Protein AF-A0A941L2H6-F1 (afdb_monomer_lite)

Foldseek 3Di:
DPPPQPAFLQQLHRAPDADDPVGRHNDPVSVVCVVCVVVLVVLLVQLLVLFAQDWDFLQVSVVVDPDDQRNSNSSVSCCVPPVVQKHWPDPDDDDRRIIMHGDDD

pLDDT: mean 91.12, std 11.95, range [30.02, 97.94]

Sequence (105 aa):
MVTNKSRCSYCGRVLHKQVSEKYFVCSLKCKSLIKNTEYIISVDSIVFDLNNYKWNKVEDLSQKAQINKFDFISSVRRLIYFQEKLRAKDIKEINQKSLISKVKK

Structure (mmCIF, N/CA/C/O backbone):
data_AF-A0A941L2H6-F1
#
_entry.id   AF-A0A941L2H6-F1
#
loop_
_atom_site.group_PDB
_atom_site.id
_atom_site.type_symbol
_atom_site.label_atom_id
_atom_site.label_alt_id
_atom_site.label_comp_id
_atom_site.label_asym_id
_atom_site.label_entity_id
_atom_site.label_seq_id
_atom_site.pdbx_PDB_ins_code
_atom_site.Cartn_x
_atom_site.Cartn_y
_atom_site.Cartn_z
_atom_site.occupancy
_atom_site.B_iso_or_equiv
_atom_site.auth_seq_id
_atom_site.auth_comp_id
_atom_site.auth_asym_id
_atom_site.auth_atom_id
_atom_site.pdbx_PDB_model_num
ATOM 1 N N . MET A 1 1 ? 2.784 -24.005 6.014 1.00 30.02 1 MET A N 1
ATOM 2 C CA . MET A 1 1 ? 3.835 -23.565 5.071 1.00 30.02 1 MET A CA 1
ATOM 3 C C . MET A 1 1 ? 3.349 -22.318 4.344 1.00 30.02 1 MET A C 1
ATOM 5 O O . MET A 1 1 ? 2.518 -22.430 3.452 1.00 30.02 1 MET A O 1
ATOM 9 N N . VAL A 1 2 ? 3.783 -21.122 4.753 1.00 33.16 2 VAL A N 1
ATOM 10 C CA . VAL A 1 2 ? 3.530 -19.906 3.965 1.00 33.16 2 VAL A CA 1
ATOM 11 C C . VAL A 1 2 ? 4.569 -19.917 2.853 1.00 33.16 2 VAL A C 1
ATOM 13 O O . VAL A 1 2 ? 5.735 -19.629 3.095 1.00 33.16 2 VAL A O 1
ATOM 16 N N . THR A 1 3 ? 4.185 -20.331 1.644 1.00 37.22 3 THR A N 1
ATOM 17 C CA . THR A 1 3 ? 5.017 -20.098 0.458 1.00 37.22 3 THR A CA 1
ATOM 18 C C . THR A 1 3 ? 5.317 -18.605 0.414 1.00 37.22 3 THR A C 1
ATOM 20 O O . THR A 1 3 ? 4.391 -17.819 0.190 1.00 37.22 3 THR A O 1
ATOM 23 N N . ASN A 1 4 ? 6.569 -18.211 0.660 1.00 48.97 4 ASN A N 1
ATOM 24 C CA . ASN A 1 4 ? 7.041 -16.841 0.482 1.00 48.97 4 ASN A CA 1
ATOM 25 C C . ASN A 1 4 ? 7.006 -16.529 -1.016 1.00 48.97 4 ASN A C 1
ATOM 27 O O . ASN A 1 4 ? 8.008 -16.594 -1.721 1.00 48.97 4 ASN A O 1
ATOM 31 N N . LYS A 1 5 ? 5.805 -16.269 -1.539 1.00 62.59 5 LYS A N 1
ATOM 32 C CA . LYS A 1 5 ? 5.641 -15.783 -2.899 1.00 62.59 5 LYS A CA 1
ATOM 33 C C . LYS A 1 5 ? 6.244 -14.388 -2.916 1.00 62.59 5 LYS A C 1
ATOM 35 O O . LYS A 1 5 ? 5.703 -13.488 -2.271 1.00 62.59 5 LYS A O 1
ATOM 40 N N . SER A 1 6 ? 7.356 -14.227 -3.629 1.00 85.56 6 SER A N 1
ATOM 41 C CA . SER A 1 6 ? 8.004 -12.933 -3.824 1.00 85.56 6 SER A CA 1
ATOM 42 C C . SER A 1 6 ? 6.951 -11.898 -4.217 1.00 85.56 6 SER A C 1
ATOM 44 O O . SER A 1 6 ? 6.098 -12.159 -5.067 1.00 85.56 6 SER A O 1
ATOM 46 N N . ARG A 1 7 ? 6.951 -10.740 -3.558 1.00 92.50 7 ARG A N 1
ATOM 47 C CA . ARG A 1 7 ? 6.004 -9.654 -3.832 1.00 92.50 7 ARG A CA 1
ATOM 48 C C . ARG A 1 7 ? 6.687 -8.570 -4.653 1.00 92.50 7 ARG A C 1
ATOM 50 O O . ARG A 1 7 ? 7.880 -8.327 -4.513 1.00 92.50 7 ARG A O 1
ATOM 57 N N . CYS A 1 8 ? 5.916 -7.897 -5.500 1.00 94.69 8 CYS A N 1
ATOM 58 C CA . CYS A 1 8 ? 6.363 -6.717 -6.223 1.00 94.69 8 CYS A CA 1
ATOM 59 C C . CYS A 1 8 ? 6.762 -5.624 -5.222 1.00 94.69 8 CYS A C 1
ATOM 61 O O . CYS A 1 8 ? 5.912 -5.159 -4.461 1.00 94.69 8 CYS A O 1
ATOM 63 N N . SER A 1 9 ? 8.014 -5.171 -5.267 1.00 93.25 9 SER A N 1
ATOM 64 C CA . SER A 1 9 ? 8.566 -4.151 -4.367 1.00 93.25 9 SER A CA 1
ATOM 65 C C . SER A 1 9 ? 7.806 -2.827 -4.438 1.00 93.25 9 SER A C 1
ATOM 67 O O . SER A 1 9 ? 7.760 -2.089 -3.461 1.00 93.25 9 SER A O 1
ATOM 69 N N . TYR A 1 10 ? 7.173 -2.529 -5.580 1.00 95.12 10 TYR A N 1
ATOM 70 C CA . TYR A 1 10 ? 6.343 -1.335 -5.719 1.00 95.12 10 TYR A CA 1
ATOM 71 C C . TYR A 1 10 ? 4.909 -1.567 -5.233 1.00 95.12 10 TYR A C 1
ATOM 73 O O . TYR A 1 10 ? 4.466 -0.947 -4.270 1.00 95.12 10 TYR A O 1
ATOM 81 N N . CYS A 1 11 ? 4.153 -2.438 -5.910 1.00 95.06 11 CYS A N 1
ATOM 82 C CA . CYS A 1 11 ? 2.702 -2.533 -5.715 1.00 95.06 11 CYS A CA 1
ATOM 83 C C . CYS A 1 11 ? 2.262 -3.581 -4.687 1.00 95.06 11 CYS A C 1
ATOM 85 O O . CYS A 1 11 ? 1.057 -3.773 -4.505 1.00 95.06 11 CYS A O 1
ATOM 87 N N . GLY A 1 12 ? 3.210 -4.306 -4.084 1.00 93.88 12 GLY A N 1
ATOM 88 C CA . GLY A 1 12 ? 2.995 -5.318 -3.047 1.00 93.88 12 GLY A CA 1
ATOM 89 C C . GLY A 1 12 ? 2.230 -6.571 -3.485 1.00 93.88 12 GLY A C 1
ATOM 90 O O . GLY A 1 12 ? 2.000 -7.459 -2.663 1.00 93.88 12 GLY A O 1
ATOM 91 N N . ARG A 1 13 ? 1.833 -6.670 -4.763 1.00 93.19 13 ARG A N 1
ATOM 92 C CA . ARG A 1 13 ? 1.171 -7.863 -5.307 1.00 93.19 13 ARG A CA 1
ATOM 93 C C . ARG A 1 13 ? 2.120 -9.043 -5.342 1.00 93.19 13 ARG A C 1
ATOM 95 O O . ARG A 1 13 ? 3.317 -8.860 -5.547 1.00 93.19 13 ARG A O 1
ATOM 102 N N . VAL A 1 14 ? 1.566 -10.244 -5.245 1.00 92.06 14 VAL A N 1
ATOM 103 C CA . VAL A 1 14 ? 2.289 -11.475 -5.576 1.00 92.06 14 VAL A CA 1
ATOM 104 C C . VAL A 1 14 ? 2.897 -11.361 -6.979 1.00 92.06 14 VAL A C 1
ATOM 106 O O . VAL A 1 14 ? 2.227 -10.976 -7.942 1.00 92.06 14 VAL A O 1
ATOM 109 N N . LEU A 1 15 ? 4.190 -11.654 -7.081 1.00 89.38 15 LEU A N 1
ATOM 110 C CA . LEU A 1 15 ? 4.942 -11.609 -8.324 1.00 89.38 15 LEU A CA 1
ATOM 111 C C . LEU A 1 15 ? 4.661 -12.890 -9.122 1.00 89.38 15 LEU A C 1
ATOM 113 O O . LEU A 1 15 ? 5.132 -13.964 -8.769 1.00 89.38 15 LEU A O 1
ATOM 117 N N . HIS A 1 16 ? 3.885 -12.772 -10.200 1.00 84.69 16 HIS A N 1
ATOM 118 C CA . HIS A 1 16 ? 3.661 -13.867 -11.160 1.00 84.69 16 HIS A CA 1
ATOM 119 C C . HIS A 1 16 ? 4.597 -13.795 -12.372 1.00 84.69 16 HIS A C 1
ATOM 121 O O . HIS A 1 16 ? 4.791 -14.779 -13.074 1.00 84.69 16 HIS A O 1
ATOM 127 N N . LYS A 1 17 ? 5.162 -12.612 -12.626 1.00 84.50 17 LYS A N 1
ATOM 128 C CA . LYS A 1 17 ? 6.1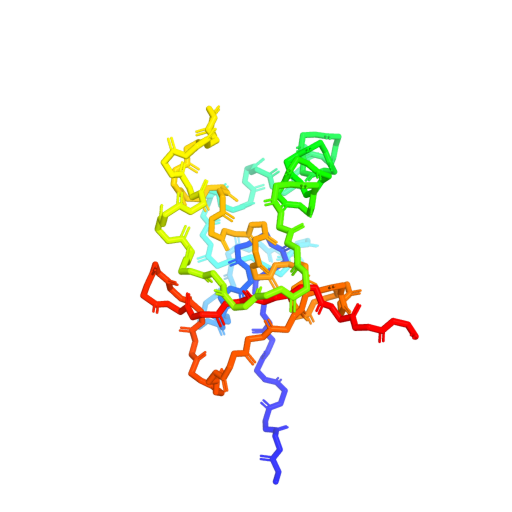01 -12.329 -13.709 1.00 84.50 17 LYS A CA 1
ATOM 129 C C . LYS A 1 17 ? 7.089 -11.276 -13.229 1.00 84.50 17 LYS A C 1
ATOM 131 O O . LYS A 1 17 ? 6.673 -10.291 -12.618 1.00 84.50 17 LYS A O 1
ATOM 136 N N . GLN A 1 18 ? 8.363 -11.463 -13.546 1.00 88.25 18 GLN A N 1
ATOM 137 C CA . GLN A 1 18 ? 9.413 -10.473 -13.333 1.00 88.25 18 GLN A CA 1
ATOM 138 C C . GLN A 1 18 ? 9.696 -9.745 -14.649 1.00 88.25 18 GLN A C 1
ATOM 140 O O . GLN A 1 18 ? 9.862 -10.377 -15.688 1.00 88.25 18 GLN A O 1
ATOM 145 N N . VAL A 1 19 ? 9.705 -8.410 -14.619 1.00 89.06 19 VAL A N 1
ATOM 146 C CA . VAL A 1 19 ? 9.934 -7.575 -15.823 1.00 89.06 19 VAL A CA 1
ATOM 147 C C . VAL A 1 19 ? 11.170 -6.679 -15.717 1.00 89.06 19 VAL A C 1
ATOM 149 O O . VAL A 1 19 ? 11.375 -5.764 -16.519 1.00 89.06 19 VAL A O 1
ATOM 152 N N . SER A 1 20 ? 11.970 -6.879 -14.674 1.00 86.12 20 SER A N 1
ATOM 153 C CA . SER A 1 20 ? 13.186 -6.118 -14.428 1.00 86.12 20 SER A CA 1
ATOM 154 C C . SER A 1 20 ? 14.254 -7.035 -13.860 1.00 86.12 20 SER A C 1
ATOM 156 O O . SER A 1 20 ? 13.983 -7.805 -12.945 1.00 86.12 20 SER A O 1
ATOM 158 N N . GLU A 1 21 ? 15.471 -6.894 -14.365 1.00 84.12 21 GLU A N 1
ATOM 159 C CA . GLU A 1 21 ? 16.653 -7.601 -13.860 1.00 84.12 21 GLU A CA 1
ATOM 160 C C . GLU A 1 21 ? 17.120 -7.003 -12.526 1.00 84.12 21 GLU A C 1
ATOM 162 O O . GLU A 1 21 ? 17.526 -7.724 -11.627 1.00 84.12 21 GLU A O 1
ATOM 167 N N . LYS A 1 22 ? 16.966 -5.680 -12.354 1.00 87.38 22 LYS A N 1
ATOM 168 C CA . LYS A 1 22 ? 17.404 -4.947 -11.151 1.00 87.38 22 LYS A CA 1
ATOM 169 C C . LYS A 1 22 ? 16.404 -4.924 -9.984 1.00 87.38 22 LYS A C 1
ATOM 171 O O . LYS A 1 22 ? 16.801 -4.736 -8.842 1.00 87.38 22 LYS A O 1
ATOM 176 N N . TYR A 1 23 ? 15.103 -5.037 -10.255 1.00 87.25 23 TYR A N 1
ATOM 177 C CA . TYR A 1 23 ? 14.049 -4.801 -9.258 1.00 87.25 23 TYR A CA 1
ATOM 178 C C . TYR A 1 23 ? 13.025 -5.935 -9.296 1.00 87.25 23 TYR A C 1
ATOM 180 O O . TYR A 1 23 ? 12.632 -6.372 -10.379 1.00 87.25 23 TYR A O 1
ATOM 188 N N . PHE A 1 24 ? 12.505 -6.350 -8.140 1.00 90.75 24 PHE A N 1
ATOM 189 C CA . PHE A 1 24 ? 11.405 -7.314 -8.072 1.00 90.75 24 PHE A CA 1
ATOM 190 C C . PHE A 1 24 ? 10.075 -6.619 -8.369 1.00 90.75 24 PHE A C 1
ATOM 192 O O . PHE A 1 24 ? 9.360 -6.187 -7.471 1.00 90.75 24 PHE A O 1
ATOM 199 N N . VAL A 1 25 ? 9.735 -6.459 -9.648 1.00 92.75 25 VAL A N 1
ATOM 200 C CA . VAL A 1 25 ? 8.530 -5.731 -10.080 1.00 92.75 25 VAL A CA 1
ATOM 201 C C . VAL A 1 25 ? 7.717 -6.504 -11.111 1.00 92.75 25 VAL A C 1
ATOM 203 O O . VAL A 1 25 ? 8.271 -7.181 -11.977 1.00 92.75 25 VAL A O 1
ATOM 206 N N . CYS A 1 26 ? 6.388 -6.375 -11.027 1.00 92.75 26 CYS A N 1
ATOM 207 C CA . CYS A 1 26 ? 5.442 -7.154 -11.833 1.00 92.75 26 CYS A CA 1
ATOM 208 C C . CYS A 1 26 ? 5.029 -6.501 -13.163 1.00 92.75 26 CYS A C 1
ATOM 210 O O . CYS A 1 26 ? 4.376 -7.142 -13.980 1.00 92.75 26 CYS A O 1
ATOM 212 N N . SER A 1 27 ? 5.325 -5.213 -13.373 1.00 92.50 27 SER A N 1
ATOM 213 C CA . SER A 1 27 ? 4.929 -4.484 -14.586 1.00 92.50 27 SER A CA 1
ATOM 214 C C . SER A 1 27 ? 5.882 -3.339 -14.918 1.00 92.50 27 SER A C 1
ATOM 216 O O . SER A 1 27 ? 6.584 -2.831 -14.041 1.00 92.50 27 SER A O 1
ATOM 218 N N . LEU A 1 28 ? 5.889 -2.914 -16.187 1.00 92.25 28 LEU A N 1
ATOM 219 C CA . LEU A 1 28 ? 6.697 -1.778 -16.646 1.00 92.25 28 LEU A CA 1
ATOM 220 C C . LEU A 1 28 ? 6.343 -0.491 -15.887 1.00 92.25 28 LEU A C 1
ATOM 222 O O . LEU A 1 28 ? 7.236 0.260 -15.509 1.00 92.25 28 LEU A O 1
ATOM 226 N N . LYS A 1 29 ? 5.058 -0.297 -15.553 1.00 92.81 29 LYS A N 1
ATOM 227 C CA . LYS A 1 29 ? 4.610 0.798 -14.681 1.00 92.81 29 LYS A CA 1
ATOM 228 C C . LYS A 1 29 ? 5.305 0.745 -13.315 1.00 92.81 29 LYS A C 1
ATOM 230 O O . LYS A 1 29 ? 5.879 1.740 -12.889 1.00 92.81 29 LYS A O 1
ATOM 235 N N . CYS A 1 30 ? 5.326 -0.418 -12.657 1.00 93.94 30 CYS A N 1
ATOM 236 C CA . CYS A 1 30 ? 6.027 -0.580 -11.377 1.00 93.94 30 CYS A CA 1
ATOM 237 C C . CYS A 1 30 ? 7.537 -0.335 -11.518 1.00 93.94 30 CYS A C 1
ATOM 239 O O . CYS A 1 30 ? 8.128 0.298 -10.654 1.00 93.94 30 CYS A O 1
ATOM 241 N N . LYS A 1 31 ? 8.154 -0.791 -12.617 1.00 93.62 31 LYS A N 1
ATOM 242 C CA . LYS A 1 31 ? 9.577 -0.554 -12.922 1.00 93.62 31 LYS A CA 1
ATOM 243 C C . LYS A 1 31 ? 9.904 0.932 -13.094 1.00 93.62 31 LYS A C 1
ATOM 245 O O . LYS A 1 31 ? 10.979 1.368 -12.695 1.00 93.62 31 LYS A O 1
ATOM 250 N N . SER A 1 32 ? 9.000 1.702 -13.696 1.00 92.38 32 SER A N 1
ATOM 251 C CA . SER A 1 32 ? 9.176 3.148 -13.845 1.00 92.38 32 SER A CA 1
ATOM 252 C C . SER A 1 32 ? 9.045 3.864 -12.501 1.00 92.38 32 SER A C 1
ATOM 254 O O . SER A 1 32 ? 9.853 4.731 -12.186 1.00 92.38 32 SER A O 1
ATOM 256 N N . LEU A 1 33 ? 8.051 3.478 -11.697 1.00 93.50 33 LEU A N 1
ATOM 257 C CA . LEU A 1 33 ? 7.707 4.172 -10.456 1.00 93.50 33 LEU A CA 1
ATOM 258 C C . LEU A 1 33 ? 8.621 3.816 -9.277 1.00 93.50 33 LEU A C 1
ATOM 260 O O . LEU A 1 33 ? 8.862 4.668 -8.431 1.00 93.50 33 LEU A O 1
ATOM 264 N N . ILE A 1 34 ? 9.172 2.596 -9.227 1.00 93.31 34 ILE A N 1
ATOM 265 C CA . ILE A 1 34 ? 10.041 2.148 -8.121 1.00 93.31 34 ILE A CA 1
ATOM 266 C C . ILE A 1 34 ? 11.323 2.982 -7.981 1.00 93.31 34 ILE A C 1
ATOM 268 O O . ILE A 1 34 ? 11.951 2.964 -6.929 1.00 93.31 34 ILE A O 1
ATOM 272 N N . LYS A 1 35 ? 11.707 3.720 -9.029 1.00 92.00 35 LYS A N 1
ATOM 273 C CA . LYS A 1 35 ? 12.873 4.609 -9.017 1.00 92.00 35 LYS A CA 1
ATOM 274 C C . LYS A 1 35 ? 12.647 5.882 -8.198 1.00 92.00 35 LYS A C 1
ATOM 276 O O . LYS A 1 35 ? 13.621 6.468 -7.746 1.00 92.00 35 LYS A O 1
ATOM 281 N N . ASN A 1 36 ? 11.397 6.315 -8.021 1.00 94.12 36 ASN A N 1
ATOM 282 C CA . ASN A 1 36 ? 11.072 7.540 -7.293 1.00 94.12 36 ASN A CA 1
ATOM 283 C C . ASN A 1 36 ? 10.800 7.225 -5.815 1.00 94.12 36 ASN A C 1
ATOM 285 O O . ASN A 1 36 ? 9.655 7.087 -5.381 1.00 94.12 36 ASN A O 1
ATOM 289 N N . THR A 1 37 ? 11.878 7.052 -5.053 1.00 91.75 37 THR A N 1
ATOM 290 C CA . THR A 1 37 ? 11.823 6.661 -3.640 1.00 91.75 37 THR A CA 1
ATOM 291 C C . THR A 1 37 ? 11.212 7.740 -2.752 1.00 91.75 37 THR A C 1
ATOM 293 O O . THR A 1 37 ? 10.436 7.405 -1.863 1.00 91.75 37 THR A O 1
ATOM 296 N N . GLU A 1 38 ? 11.494 9.018 -3.011 1.00 95.12 38 GLU A N 1
ATOM 297 C CA . GLU A 1 38 ? 10.936 10.140 -2.242 1.00 95.12 38 GLU A CA 1
ATOM 298 C C . GLU A 1 38 ? 9.412 10.198 -2.359 1.00 95.12 38 GLU A C 1
ATOM 300 O O . GLU A 1 38 ? 8.709 10.282 -1.350 1.00 95.12 38 GLU A O 1
ATOM 305 N N . TYR A 1 39 ? 8.886 10.045 -3.578 1.00 94.81 39 TYR A N 1
ATOM 306 C CA . TYR A 1 39 ? 7.444 9.966 -3.797 1.00 94.81 39 TYR A CA 1
ATOM 307 C C . TYR A 1 39 ? 6.818 8.778 -3.058 1.00 94.81 39 TYR A C 1
ATOM 309 O O . TYR A 1 39 ? 5.774 8.918 -2.425 1.00 94.81 39 TYR A O 1
ATOM 317 N N . ILE A 1 40 ? 7.462 7.607 -3.098 1.00 95.94 40 ILE A N 1
ATOM 318 C CA . ILE A 1 40 ? 6.980 6.412 -2.393 1.00 95.94 40 ILE A CA 1
ATOM 319 C C . ILE A 1 40 ? 6.907 6.655 -0.884 1.00 95.94 40 ILE A C 1
ATOM 321 O O . ILE A 1 40 ? 5.890 6.326 -0.274 1.00 95.94 40 ILE A O 1
ATOM 325 N N . ILE A 1 41 ? 7.952 7.245 -0.299 1.00 95.94 41 ILE A N 1
ATOM 326 C CA . ILE A 1 41 ? 8.013 7.564 1.133 1.00 95.94 41 ILE A CA 1
ATOM 327 C C . ILE A 1 41 ? 6.918 8.569 1.503 1.00 95.94 41 ILE A C 1
ATOM 329 O O . ILE A 1 41 ? 6.218 8.367 2.494 1.00 95.94 41 ILE A O 1
ATOM 333 N N . SER A 1 42 ? 6.723 9.610 0.688 1.00 96.44 42 SER A N 1
ATOM 334 C CA . SER A 1 42 ? 5.673 10.613 0.892 1.00 96.44 42 SER A CA 1
ATOM 335 C C . SER A 1 42 ? 4.276 9.983 0.886 1.00 96.44 42 SER A C 1
ATOM 337 O O . SER A 1 42 ? 3.508 10.169 1.831 1.00 96.44 42 SER A O 1
ATOM 339 N N . VAL A 1 43 ? 3.967 9.164 -0.125 1.00 96.62 43 VAL A N 1
ATOM 340 C CA . VAL A 1 43 ? 2.688 8.446 -0.212 1.00 96.62 43 VAL A CA 1
ATOM 341 C C . VAL A 1 43 ? 2.507 7.507 0.985 1.00 96.62 43 VAL A C 1
ATOM 343 O O . VAL A 1 43 ? 1.430 7.487 1.577 1.00 96.62 43 VAL A O 1
ATOM 346 N N . ASP A 1 44 ? 3.544 6.760 1.375 1.00 97.25 44 ASP A N 1
ATOM 347 C CA . ASP A 1 44 ? 3.494 5.852 2.528 1.00 97.25 44 ASP A CA 1
ATOM 348 C C . ASP A 1 44 ? 3.238 6.593 3.845 1.00 97.25 44 ASP A C 1
ATOM 350 O O . ASP A 1 44 ? 2.456 6.108 4.664 1.00 97.25 44 ASP A O 1
ATOM 354 N N . SER A 1 45 ? 3.823 7.779 4.031 1.00 96.81 45 SER A N 1
ATOM 355 C CA . SER A 1 45 ? 3.547 8.627 5.196 1.00 96.81 45 SER A CA 1
ATOM 356 C C . SER A 1 45 ? 2.090 9.082 5.214 1.00 96.81 45 SER A C 1
ATOM 358 O O . SER A 1 45 ? 1.391 8.841 6.193 1.00 96.81 45 SER A O 1
ATOM 360 N N . ILE A 1 46 ? 1.591 9.640 4.104 1.00 96.44 46 ILE A N 1
ATOM 361 C CA . ILE A 1 46 ? 0.207 10.133 4.008 1.00 96.44 46 ILE A CA 1
ATOM 362 C C . ILE A 1 46 ? -0.796 9.007 4.292 1.00 96.44 46 ILE A C 1
ATOM 364 O O . ILE A 1 46 ? -1.737 9.181 5.068 1.00 96.44 46 ILE A O 1
ATOM 368 N N . VAL A 1 47 ? -0.602 7.829 3.689 1.00 96.88 47 VAL A N 1
ATOM 369 C CA . VAL A 1 47 ? -1.488 6.672 3.893 1.00 96.88 47 VAL A CA 1
ATOM 370 C C . VAL A 1 47 ? -1.425 6.169 5.333 1.00 96.88 47 VAL A C 1
ATOM 372 O O . VAL A 1 47 ? -2.456 5.785 5.893 1.00 96.88 47 VAL A O 1
ATOM 375 N N . PHE A 1 48 ? -0.241 6.165 5.947 1.00 96.81 48 PHE A N 1
ATOM 376 C CA . PHE A 1 48 ? -0.101 5.798 7.349 1.00 96.81 48 PHE A CA 1
ATOM 377 C C . PHE A 1 48 ? -0.814 6.803 8.261 1.00 96.81 48 PHE A C 1
ATOM 379 O O . PHE A 1 48 ? -1.557 6.383 9.146 1.00 96.81 48 PHE A O 1
ATOM 386 N N . ASP A 1 49 ? -0.657 8.104 8.034 1.00 95.31 49 ASP A N 1
ATOM 387 C CA . ASP A 1 49 ? -1.245 9.158 8.867 1.00 95.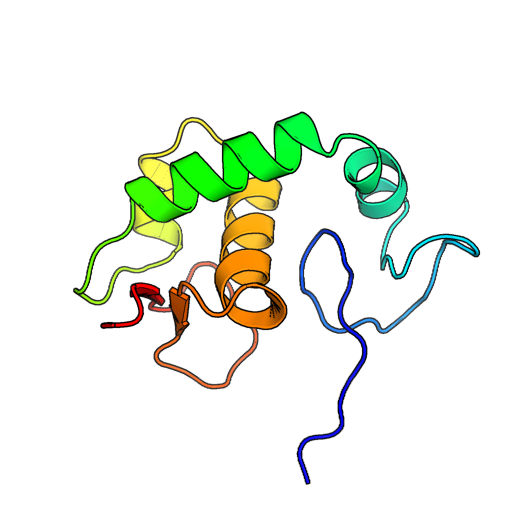31 49 ASP A CA 1
ATOM 388 C C . ASP A 1 49 ? -2.772 9.209 8.762 1.00 95.31 49 ASP A C 1
ATOM 390 O O . ASP A 1 49 ? -3.449 9.359 9.780 1.00 95.31 49 ASP A O 1
ATOM 394 N N . LEU A 1 50 ? -3.327 8.957 7.572 1.00 94.81 50 LEU A N 1
ATOM 395 C CA . LEU A 1 50 ? -4.774 8.829 7.357 1.00 94.81 50 LEU A CA 1
ATOM 396 C C . LEU A 1 50 ? -5.401 7.639 8.096 1.00 94.81 50 LEU A C 1
ATOM 398 O O . LEU A 1 50 ? -6.611 7.622 8.338 1.00 94.81 50 LEU A O 1
ATOM 402 N N . ASN A 1 51 ? -4.608 6.619 8.425 1.00 93.12 51 ASN A N 1
ATOM 403 C CA . ASN A 1 51 ? -5.097 5.418 9.083 1.00 93.12 51 ASN A CA 1
ATOM 404 C C . ASN A 1 51 ? -4.999 5.527 10.613 1.00 93.12 51 ASN A C 1
ATOM 406 O O . ASN A 1 51 ? -4.193 6.266 11.179 1.00 93.12 51 ASN A O 1
ATOM 410 N N . ASN A 1 52 ? -5.810 4.744 11.317 1.00 92.75 52 ASN A N 1
ATOM 411 C CA . ASN A 1 52 ? -5.875 4.744 12.774 1.00 92.75 52 ASN A CA 1
ATOM 412 C C . ASN A 1 52 ? -5.956 3.311 13.325 1.00 92.75 52 ASN A C 1
ATOM 414 O O . ASN A 1 52 ? -5.816 2.330 12.596 1.00 92.75 52 ASN A O 1
ATOM 418 N N . TYR A 1 53 ? -6.131 3.177 14.639 1.00 93.19 53 TYR A N 1
ATOM 419 C CA . TYR A 1 53 ? -6.201 1.871 15.302 1.00 93.19 53 TYR A CA 1
ATOM 420 C C . TYR A 1 53 ? -7.552 1.154 15.134 1.00 93.19 53 TYR A C 1
ATOM 422 O O . TYR A 1 53 ? -7.668 -0.008 15.525 1.00 93.19 53 TYR A O 1
ATOM 430 N N . LYS A 1 54 ? -8.570 1.817 14.568 1.00 94.94 54 LYS A N 1
ATOM 431 C CA . LYS A 1 54 ? -9.848 1.196 14.197 1.00 94.94 54 LYS A CA 1
ATOM 432 C C . LYS A 1 54 ? -9.732 0.564 12.808 1.00 94.94 54 LYS A C 1
ATOM 434 O O . LYS A 1 54 ? -8.874 0.927 12.007 1.00 94.94 54 LYS A O 1
AT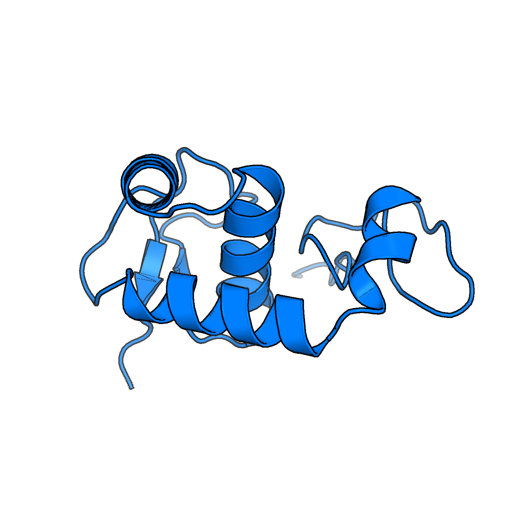OM 439 N N . TRP A 1 55 ? -10.605 -0.397 12.527 1.00 96.50 55 TRP A N 1
ATOM 440 C CA . TRP A 1 55 ? -10.696 -1.003 11.203 1.00 96.50 55 TRP A CA 1
ATOM 441 C C . TRP A 1 55 ? -11.360 -0.037 10.228 1.00 96.50 55 TRP A C 1
ATOM 443 O O . TRP A 1 55 ? -12.493 0.377 10.455 1.00 96.50 55 TRP A O 1
ATOM 453 N N . ASN A 1 56 ? -10.672 0.279 9.135 1.00 96.06 56 ASN A N 1
ATOM 454 C CA . ASN A 1 56 ? -11.186 1.124 8.063 1.00 96.06 56 ASN A CA 1
ATOM 455 C C . ASN A 1 56 ? -11.094 0.383 6.731 1.00 96.06 56 ASN A C 1
ATOM 457 O O . ASN A 1 56 ? -10.139 -0.360 6.487 1.00 96.06 56 ASN A O 1
ATOM 461 N N . LYS A 1 57 ? -12.073 0.598 5.854 1.00 96.88 57 LYS A N 1
ATOM 462 C CA . LYS A 1 57 ? -12.040 0.063 4.495 1.00 96.88 57 LYS A CA 1
ATOM 463 C C . LYS A 1 57 ? -11.043 0.868 3.662 1.00 96.88 57 LYS A C 1
ATOM 465 O O . LYS A 1 57 ? -11.012 2.095 3.73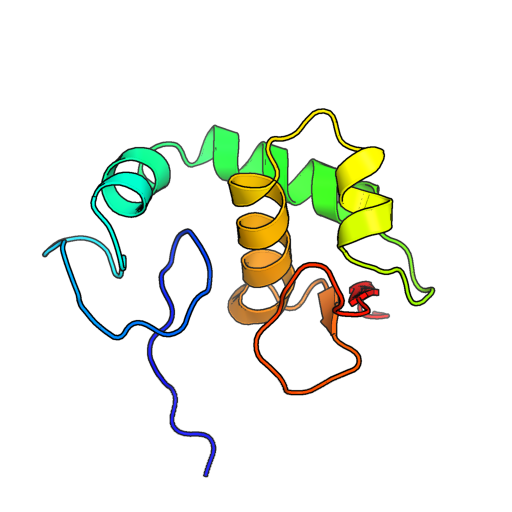3 1.00 96.88 57 LYS A O 1
ATOM 470 N N . VAL 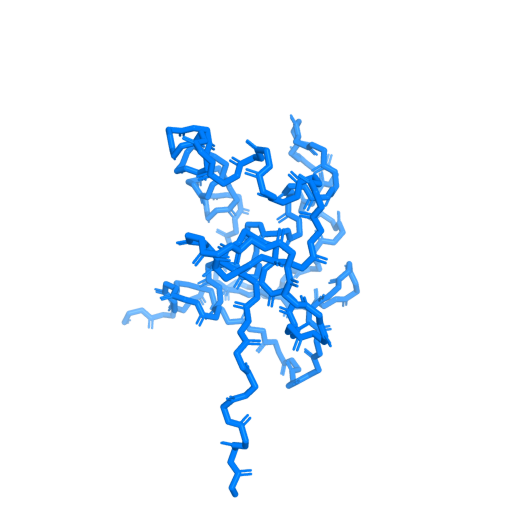A 1 58 ? -10.227 0.182 2.861 1.00 96.62 58 VAL A N 1
ATOM 471 C CA . VAL A 1 58 ? -9.216 0.824 1.996 1.00 96.62 58 VAL A CA 1
ATOM 472 C C . VAL A 1 58 ? -9.848 1.866 1.071 1.00 96.62 58 VAL A C 1
ATOM 474 O O . VAL A 1 58 ? -9.275 2.930 0.862 1.00 96.62 58 VAL A O 1
ATOM 477 N N . GLU A 1 59 ? -11.028 1.571 0.526 1.00 96.00 59 GLU A N 1
ATOM 478 C CA . GLU A 1 59 ? -11.771 2.485 -0.342 1.00 96.00 59 GLU A CA 1
ATOM 479 C C . GLU A 1 59 ? -12.129 3.809 0.342 1.00 96.00 59 GLU A C 1
ATOM 481 O O . GLU A 1 59 ? -11.814 4.868 -0.200 1.00 96.00 59 GLU A O 1
ATOM 486 N N . ASP A 1 60 ? -12.689 3.746 1.550 1.00 94.94 60 ASP A N 1
ATOM 487 C CA . ASP A 1 60 ? -13.121 4.922 2.312 1.00 94.94 60 ASP A CA 1
ATOM 488 C C . ASP A 1 60 ? -11.934 5.833 2.660 1.00 94.94 60 ASP A C 1
ATOM 490 O O . ASP A 1 60 ? -12.058 7.056 2.679 1.00 94.94 60 ASP A O 1
ATOM 494 N N . LEU A 1 61 ? -10.760 5.245 2.922 1.00 95.12 61 LEU A N 1
ATOM 495 C CA . LEU A 1 61 ? -9.529 6.009 3.134 1.00 95.12 61 LEU A CA 1
ATOM 496 C C . LEU A 1 61 ? -8.999 6.604 1.825 1.00 95.12 61 LEU A C 1
ATOM 498 O O . LEU A 1 61 ? -8.562 7.752 1.809 1.00 95.12 61 LEU A O 1
ATOM 502 N N . SER A 1 62 ? -9.065 5.853 0.721 1.00 94.44 62 SER A N 1
ATOM 503 C CA . SER A 1 62 ? -8.577 6.320 -0.581 1.00 94.44 62 SER A CA 1
ATOM 504 C C . SER A 1 62 ? -9.354 7.523 -1.113 1.00 94.44 62 SER A C 1
ATOM 506 O O . SER A 1 62 ? -8.762 8.383 -1.748 1.00 94.44 62 SER A O 1
ATOM 508 N N . GLN A 1 63 ? -10.652 7.624 -0.807 1.00 93.19 63 GLN A N 1
ATOM 509 C CA . GLN A 1 63 ? -11.484 8.772 -1.186 1.00 93.19 63 GLN A CA 1
ATOM 510 C C . GLN A 1 63 ? -11.102 10.061 -0.446 1.00 93.19 63 GLN A C 1
ATOM 512 O O . GLN A 1 63 ? -11.351 11.151 -0.949 1.00 93.19 63 GLN A O 1
ATOM 517 N N . LYS A 1 64 ? -10.492 9.944 0.739 1.00 91.69 64 LYS A N 1
ATOM 518 C CA . LYS A 1 64 ? -10.018 11.087 1.537 1.00 91.69 64 LYS A CA 1
ATOM 519 C C . LYS A 1 64 ? -8.628 11.556 1.114 1.00 91.69 64 LYS A C 1
ATOM 521 O O . LYS A 1 64 ? -8.211 12.646 1.490 1.00 91.69 64 LYS A O 1
ATOM 526 N N . ALA A 1 65 ? -7.902 10.730 0.367 1.00 90.06 65 ALA A N 1
ATOM 527 C CA . ALA A 1 65 ? -6.564 11.038 -0.098 1.00 90.06 65 ALA A CA 1
ATOM 528 C C . ALA A 1 65 ? -6.619 11.649 -1.503 1.00 90.06 65 ALA A C 1
ATOM 530 O O . ALA A 1 65 ? -7.214 11.075 -2.410 1.00 90.06 65 ALA A O 1
ATOM 531 N N . GLN A 1 66 ? -5.903 12.752 -1.732 1.00 89.50 66 GLN A N 1
ATOM 532 C CA . GLN A 1 66 ? -5.623 13.250 -3.088 1.00 89.50 66 GLN A CA 1
ATOM 533 C C . GLN A 1 66 ? -4.505 12.426 -3.758 1.00 89.50 66 GLN A C 1
ATOM 535 O O . GLN A 1 66 ? -3.529 12.953 -4.282 1.00 89.50 66 GLN A O 1
ATOM 540 N N . ILE A 1 67 ? -4.617 11.097 -3.696 1.00 93.88 67 ILE A N 1
ATOM 541 C CA . ILE A 1 67 ? -3.646 10.137 -4.227 1.00 93.88 67 ILE A CA 1
ATOM 542 C C . ILE A 1 67 ? -4.394 9.209 -5.172 1.00 93.88 67 ILE A C 1
ATOM 544 O O . ILE A 1 67 ? -5.482 8.723 -4.862 1.00 93.88 67 ILE A O 1
ATOM 548 N N . ASN A 1 68 ? -3.806 8.916 -6.331 1.00 94.00 68 ASN A N 1
ATOM 549 C CA . ASN A 1 68 ? -4.449 7.992 -7.251 1.00 94.00 68 ASN A CA 1
ATOM 550 C C . ASN A 1 68 ? -4.603 6.600 -6.609 1.00 94.00 68 ASN A C 1
ATOM 552 O O . ASN A 1 68 ? -3.739 6.093 -5.891 1.00 94.00 68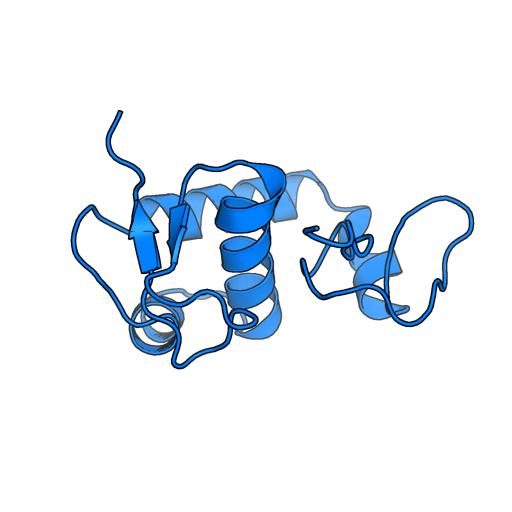 ASN A O 1
ATOM 556 N N . LYS A 1 69 ? -5.719 5.948 -6.925 1.00 93.69 69 LYS A N 1
ATOM 557 C CA . LYS A 1 69 ? -6.121 4.659 -6.351 1.00 93.69 69 LYS A CA 1
ATOM 558 C C . LYS A 1 69 ? -5.050 3.567 -6.451 1.00 93.69 69 LYS A C 1
ATOM 560 O O . LYS A 1 69 ? -4.949 2.721 -5.562 1.00 93.69 69 LYS A O 1
ATOM 565 N N . PHE A 1 70 ? -4.279 3.542 -7.539 1.00 94.44 70 PHE A N 1
ATOM 566 C CA . PHE A 1 70 ? -3.241 2.531 -7.728 1.00 94.44 70 PHE A CA 1
ATOM 567 C C . PHE A 1 70 ? -2.098 2.712 -6.726 1.00 94.44 70 PHE A C 1
ATOM 569 O O . PHE A 1 70 ? -1.693 1.730 -6.097 1.00 94.44 70 PHE A O 1
ATOM 576 N N . ASP A 1 71 ? -1.631 3.942 -6.538 1.00 95.75 71 ASP A N 1
ATOM 577 C CA . ASP A 1 71 ? -0.534 4.253 -5.621 1.00 95.75 71 ASP A CA 1
ATOM 578 C C . ASP A 1 71 ? -0.982 4.146 -4.166 1.00 95.75 71 ASP A C 1
ATOM 580 O O . ASP A 1 71 ? -0.254 3.576 -3.353 1.00 95.75 71 ASP A O 1
ATOM 584 N N . PHE A 1 72 ? -2.224 4.537 -3.866 1.00 97.31 72 PHE A N 1
ATOM 585 C CA . PHE A 1 72 ? -2.821 4.355 -2.544 1.00 97.31 72 PHE A CA 1
ATOM 586 C C . PHE A 1 72 ? -2.843 2.876 -2.126 1.00 97.31 72 PHE A C 1
ATOM 588 O O . PHE A 1 72 ? -2.311 2.502 -1.083 1.00 97.31 72 PHE A O 1
ATOM 595 N N . ILE A 1 73 ? -3.402 1.987 -2.958 1.00 96.75 73 ILE A N 1
ATOM 596 C CA . ILE A 1 73 ? -3.467 0.548 -2.636 1.00 96.75 73 ILE A CA 1
ATOM 597 C C . ILE A 1 73 ? -2.065 -0.076 -2.605 1.00 96.75 73 ILE A C 1
ATOM 599 O O . ILE A 1 73 ? -1.801 -0.971 -1.801 1.00 96.75 73 ILE A O 1
ATOM 603 N N . SER A 1 74 ? -1.166 0.372 -3.484 1.00 97.12 74 SER A N 1
ATOM 604 C CA . SER A 1 74 ? 0.231 -0.073 -3.488 1.00 97.12 74 SER A CA 1
ATOM 605 C C . SER A 1 74 ? 0.919 0.274 -2.170 1.00 97.12 74 SER A C 1
ATOM 607 O O . SER A 1 74 ? 1.566 -0.587 -1.581 1.00 97.12 74 SER A O 1
ATOM 609 N N . SER A 1 75 ? 0.704 1.490 -1.673 1.00 97.75 75 SER A N 1
ATOM 610 C CA . SER A 1 75 ? 1.207 1.961 -0.385 1.00 97.75 75 SER A CA 1
ATOM 611 C C . SER A 1 75 ? 0.654 1.168 0.791 1.00 97.75 75 SER A C 1
ATOM 613 O O . SER A 1 75 ? 1.430 0.641 1.585 1.00 97.75 75 SER A O 1
ATOM 615 N N . VAL A 1 76 ? -0.667 0.953 0.846 1.00 97.94 76 VAL A N 1
ATOM 616 C CA . VAL A 1 76 ? -1.284 0.095 1.871 1.00 97.94 76 VAL A CA 1
ATOM 617 C C . VAL A 1 76 ? -0.605 -1.275 1.912 1.00 97.94 76 VAL A C 1
ATOM 619 O O . VAL A 1 76 ? -0.248 -1.762 2.982 1.00 97.94 76 VAL A O 1
ATOM 622 N N . ARG A 1 77 ? -0.387 -1.902 0.751 1.00 97.38 77 ARG A N 1
ATOM 623 C CA . ARG A 1 77 ? 0.291 -3.202 0.689 1.00 97.38 77 ARG A CA 1
ATOM 624 C C . ARG A 1 77 ? 1.734 -3.127 1.165 1.00 97.38 77 ARG A C 1
ATOM 626 O O . ARG A 1 77 ? 2.158 -4.049 1.849 1.00 97.38 77 ARG A O 1
ATOM 633 N N . ARG A 1 78 ? 2.486 -2.071 0.840 1.00 97.06 78 ARG A N 1
ATOM 634 C CA . ARG A 1 78 ? 3.861 -1.914 1.340 1.00 97.06 78 ARG A CA 1
ATOM 635 C C . ARG A 1 78 ? 3.900 -1.762 2.857 1.00 97.06 78 ARG A C 1
ATOM 637 O O . ARG A 1 78 ? 4.695 -2.425 3.520 1.00 97.06 78 ARG A O 1
ATOM 644 N N . LEU A 1 79 ? 3.001 -0.947 3.400 1.00 97.25 79 LEU A N 1
ATOM 645 C CA . LEU A 1 79 ? 2.868 -0.716 4.835 1.00 97.25 79 LEU A CA 1
ATOM 646 C C . LEU A 1 79 ? 2.463 -1.978 5.612 1.00 97.25 79 LEU A C 1
ATOM 648 O O . LEU A 1 79 ? 2.828 -2.098 6.777 1.00 97.25 79 LEU A O 1
ATOM 652 N N . ILE A 1 80 ? 1.734 -2.907 4.983 1.00 96.31 80 ILE A N 1
ATOM 653 C CA . ILE A 1 80 ? 1.360 -4.196 5.584 1.00 96.31 80 ILE A CA 1
ATOM 654 C C . ILE A 1 80 ? 2.460 -5.242 5.393 1.00 96.31 80 ILE A C 1
ATOM 656 O O . ILE A 1 80 ? 2.912 -5.843 6.357 1.00 96.31 80 ILE A O 1
ATOM 660 N N . TYR A 1 81 ? 2.875 -5.488 4.151 1.00 95.12 81 TYR A N 1
ATOM 661 C CA . TYR A 1 81 ? 3.681 -6.659 3.802 1.00 95.12 81 TYR A CA 1
ATOM 662 C C . TYR A 1 81 ? 5.190 -6.462 3.938 1.00 95.12 81 TYR A C 1
ATOM 664 O O . TYR A 1 81 ? 5.908 -7.455 3.961 1.00 95.12 81 TYR A O 1
ATOM 672 N N . PHE A 1 82 ? 5.679 -5.218 3.947 1.00 94.31 82 PHE A N 1
ATOM 673 C CA . PHE A 1 82 ? 7.119 -4.937 4.006 1.00 94.31 82 PHE A CA 1
ATOM 674 C C . PHE A 1 82 ? 7.518 -4.134 5.241 1.00 94.31 82 PHE A C 1
ATOM 676 O O . PHE A 1 82 ? 8.598 -4.355 5.771 1.00 94.31 82 PHE A O 1
ATOM 683 N N . GLN A 1 83 ? 6.683 -3.187 5.678 1.00 95.25 83 GLN A N 1
ATOM 684 C CA . GLN A 1 83 ? 7.001 -2.328 6.828 1.00 95.25 83 GLN A CA 1
ATOM 685 C C . GLN A 1 83 ? 6.305 -2.750 8.126 1.00 95.25 83 GLN A C 1
ATOM 687 O O . GLN A 1 83 ? 6.620 -2.186 9.167 1.00 95.25 83 GLN A O 1
ATOM 692 N N . GLU A 1 84 ? 5.322 -3.655 8.059 1.00 95.00 84 GLU A N 1
ATOM 693 C CA . GLU A 1 84 ? 4.570 -4.165 9.220 1.00 95.00 84 GLU A CA 1
ATOM 694 C C . GLU A 1 84 ? 3.945 -3.065 10.112 1.00 95.00 84 GLU A C 1
ATOM 696 O O . GLU A 1 84 ? 3.677 -3.253 11.295 1.00 95.00 84 GLU A O 1
ATOM 701 N N . LYS A 1 85 ? 3.674 -1.885 9.537 1.00 96.62 85 LYS A N 1
ATOM 702 C CA . LYS A 1 85 ? 3.072 -0.728 10.227 1.00 96.62 85 LYS A CA 1
ATOM 703 C C . LYS A 1 85 ? 1.549 -0.788 10.254 1.00 96.62 85 LYS A C 1
ATOM 705 O O . LYS A 1 85 ? 0.900 -0.230 11.144 1.00 96.62 85 LYS A O 1
ATOM 710 N N . LEU A 1 86 ? 0.971 -1.435 9.248 1.00 97.00 86 LEU A N 1
ATOM 711 C CA . LEU A 1 86 ? -0.457 -1.683 9.130 1.00 97.00 86 LEU A CA 1
ATOM 712 C C . LEU A 1 86 ? -0.717 -3.187 9.170 1.00 97.00 86 LEU A C 1
ATOM 714 O O . LEU A 1 86 ? 0.121 -3.993 8.782 1.00 97.00 86 LEU A O 1
ATOM 718 N N . ARG A 1 87 ? -1.925 -3.558 9.577 1.00 96.50 87 ARG A N 1
ATOM 719 C CA . ARG A 1 87 ? -2.431 -4.927 9.497 1.00 96.50 87 ARG A CA 1
ATOM 720 C C . ARG A 1 87 ? -3.756 -4.955 8.760 1.00 96.50 87 ARG A C 1
ATOM 722 O O . ARG A 1 87 ? -4.528 -3.997 8.819 1.00 96.50 87 ARG A O 1
ATOM 729 N N . ALA A 1 88 ? -4.022 -6.068 8.093 1.00 96.75 88 ALA A N 1
ATOM 730 C CA . ALA A 1 88 ? -5.321 -6.357 7.510 1.00 96.75 88 ALA A CA 1
ATOM 731 C C . ALA A 1 88 ? -6.108 -7.315 8.395 1.00 96.75 88 ALA A C 1
ATOM 733 O O . ALA A 1 88 ? -5.529 -8.118 9.125 1.00 96.75 88 ALA A O 1
ATOM 734 N N . LYS A 1 89 ? -7.434 -7.224 8.317 1.00 95.44 89 LYS A N 1
ATOM 735 C CA . LYS A 1 89 ? -8.329 -8.136 9.032 1.00 95.44 89 LYS A CA 1
ATOM 736 C C . LYS A 1 89 ? -8.345 -9.535 8.408 1.00 95.44 89 LYS A C 1
ATOM 738 O O . LYS A 1 89 ? -8.412 -10.522 9.129 1.00 95.44 89 LYS A O 1
ATOM 743 N N . ASP A 1 90 ? -8.265 -9.601 7.080 1.00 91.62 90 ASP A N 1
ATOM 744 C CA . ASP A 1 90 ? -8.300 -10.846 6.313 1.00 91.62 90 ASP A CA 1
ATOM 745 C C . ASP A 1 90 ? -6.914 -11.221 5.781 1.00 91.62 90 ASP A C 1
ATOM 747 O O . ASP A 1 90 ? -6.119 -10.358 5.414 1.00 91.62 90 ASP A O 1
ATOM 751 N N . ILE A 1 91 ? -6.674 -12.525 5.629 1.00 87.00 91 ILE A N 1
ATOM 752 C CA . ILE A 1 91 ? -5.448 -13.089 5.030 1.00 87.00 91 ILE A CA 1
ATOM 753 C C . ILE A 1 91 ? -5.423 -13.033 3.491 1.00 87.00 91 ILE A C 1
ATOM 755 O O . ILE A 1 91 ? -4.468 -13.482 2.857 1.00 87.00 91 ILE A O 1
ATOM 759 N N . LYS A 1 92 ? -6.497 -12.535 2.867 1.00 91.12 92 LYS A N 1
ATOM 760 C CA . LYS A 1 92 ? -6.617 -12.421 1.407 1.00 91.12 92 LYS A CA 1
ATOM 761 C C . LYS A 1 92 ? -5.756 -11.272 0.883 1.00 91.12 92 LYS A C 1
ATOM 763 O O . LYS A 1 92 ? -5.415 -10.341 1.605 1.00 91.12 92 LYS A O 1
ATOM 768 N N . GLU A 1 93 ? -5.461 -11.306 -0.414 1.00 91.75 93 GLU A N 1
ATOM 769 C CA . GLU A 1 93 ? -4.723 -10.225 -1.065 1.00 91.75 93 GLU A CA 1
ATOM 770 C C . GLU A 1 93 ? -5.459 -8.883 -0.916 1.00 91.75 93 GLU A C 1
ATOM 772 O O . GLU A 1 93 ? -6.637 -8.753 -1.278 1.00 91.75 93 GLU A O 1
ATOM 777 N N . ILE A 1 94 ? -4.742 -7.876 -0.407 1.00 95.94 94 ILE A N 1
ATOM 778 C CA . ILE A 1 94 ? -5.316 -6.557 -0.138 1.00 95.94 94 ILE A CA 1
ATOM 779 C C . ILE A 1 94 ? -5.895 -5.938 -1.403 1.00 95.94 94 ILE A C 1
ATOM 781 O O . ILE A 1 94 ? -5.242 -5.868 -2.449 1.00 95.94 94 ILE A O 1
ATOM 785 N N . ASN A 1 95 ? -7.115 -5.435 -1.283 1.00 95.19 95 ASN A N 1
ATOM 786 C CA . ASN A 1 95 ? -7.836 -4.694 -2.304 1.00 95.19 95 ASN A CA 1
ATOM 787 C C . ASN A 1 95 ? -8.683 -3.593 -1.639 1.00 95.19 95 ASN A C 1
ATOM 789 O O . ASN A 1 95 ? -8.605 -3.375 -0.435 1.00 95.19 95 ASN A O 1
ATOM 793 N N . GLN A 1 96 ? -9.498 -2.884 -2.417 1.00 94.06 96 GLN A N 1
ATOM 794 C CA . GLN A 1 96 ? -10.331 -1.787 -1.911 1.00 94.06 96 GLN A CA 1
ATOM 795 C C . GLN A 1 96 ? -11.319 -2.181 -0.811 1.00 94.06 96 GLN A C 1
ATOM 797 O O . GLN A 1 96 ? -11.664 -1.351 0.023 1.00 94.06 96 GLN A O 1
ATOM 802 N N . LYS A 1 97 ? -11.798 -3.427 -0.822 1.00 96.19 97 LYS A N 1
ATOM 803 C CA . LYS A 1 97 ? -12.763 -3.932 0.157 1.00 96.19 97 LYS A CA 1
ATOM 804 C C . LYS A 1 97 ? -12.093 -4.415 1.440 1.00 96.19 97 LYS A C 1
ATOM 806 O O . LYS A 1 97 ? -12.793 -4.718 2.398 1.00 96.19 97 LYS A O 1
ATOM 811 N N . SER A 1 98 ? -10.764 -4.496 1.463 1.00 97.19 98 SER A N 1
ATOM 812 C CA . SER A 1 98 ? -10.023 -4.931 2.639 1.00 97.19 98 SER A CA 1
ATOM 813 C C . SER A 1 98 ? -10.189 -3.940 3.785 1.00 97.19 98 SER A C 1
ATOM 815 O O . SER A 1 98 ? -10.161 -2.724 3.583 1.00 97.19 98 SER A O 1
ATOM 817 N N . LEU A 1 99 ? -10.322 -4.485 4.990 1.00 97.75 99 LEU A N 1
ATOM 818 C CA . LEU A 1 99 ? -10.291 -3.729 6.234 1.00 97.75 99 LEU A CA 1
ATOM 819 C C . LEU A 1 99 ? -8.869 -3.717 6.784 1.00 97.75 99 LEU A C 1
ATOM 821 O O . LEU A 1 99 ? -8.247 -4.773 6.923 1.00 97.75 99 LEU A O 1
ATOM 825 N N . ILE A 1 100 ? -8.372 -2.526 7.104 1.00 97.69 100 ILE A N 1
ATOM 826 C CA . ILE A 1 100 ? -7.012 -2.300 7.590 1.00 97.69 100 ILE A CA 1
ATOM 827 C C . ILE A 1 100 ? -7.011 -1.423 8.844 1.00 97.69 100 ILE A C 1
ATOM 829 O O . ILE A 1 100 ? -7.912 -0.607 9.036 1.00 97.69 100 ILE A O 1
ATOM 833 N N . SER A 1 101 ? -6.002 -1.590 9.695 1.00 97.50 101 SER A N 1
ATOM 834 C CA . SER A 1 101 ? -5.747 -0.733 10.859 1.00 97.50 101 SER A CA 1
ATOM 835 C C . SER A 1 101 ? -4.245 -0.572 11.080 1.00 97.50 101 SER A C 1
ATOM 837 O O . SER A 1 101 ? -3.452 -1.390 10.611 1.00 97.50 101 SER A O 1
ATOM 839 N N . LYS A 1 102 ? -3.845 0.425 11.871 1.00 97.69 102 LYS A N 1
ATOM 840 C CA . LYS A 1 102 ? -2.497 0.484 12.451 1.00 97.69 102 LYS A CA 1
ATOM 841 C C . LYS A 1 102 ? -2.236 -0.731 13.343 1.00 97.69 102 LYS A C 1
ATOM 843 O O . LYS A 1 102 ? -3.156 -1.240 13.998 1.00 97.69 102 LYS A O 1
ATOM 848 N N . VAL A 1 103 ? -0.988 -1.193 13.353 1.00 95.19 103 VAL A N 1
ATOM 849 C CA . VAL A 1 103 ? -0.492 -2.144 14.355 1.00 95.19 103 VAL A CA 1
ATOM 850 C C . VAL A 1 103 ? -0.314 -1.382 15.671 1.00 95.19 103 VAL A C 1
ATOM 852 O O . VAL A 1 103 ? 0.209 -0.268 15.675 1.00 95.19 103 VAL A O 1
ATOM 855 N N . LYS A 1 104 ? -0.809 -1.938 16.783 1.00 85.94 104 LYS A N 1
ATOM 856 C CA . LYS A 1 104 ? -0.529 -1.384 18.115 1.00 85.94 104 LYS A CA 1
ATOM 857 C C . LYS A 1 104 ? 0.909 -1.755 18.478 1.00 85.94 104 LYS A C 1
ATOM 859 O O . LYS A 1 104 ? 1.256 -2.925 18.337 1.00 85.94 104 LYS A O 1
ATOM 864 N N . LYS A 1 105 ? 1.704 -0.761 18.873 1.00 66.88 105 LYS A N 1
ATOM 865 C CA . LYS A 1 105 ? 2.991 -1.000 19.531 1.00 66.88 105 LYS A CA 1
ATOM 866 C C . LYS A 1 105 ? 2.764 -1.556 20.929 1.00 66.88 105 LYS A C 1
ATOM 868 O O . LYS A 1 105 ? 1.721 -1.188 21.520 1.00 66.88 105 LYS A O 1
#

Secondary structure (DSSP, 8-state):
-----PBPTTT--B-S----SSS--SSHHHHHHTT-HHHHHHHHHHHHHH--SS-EEHHHHHTTSSS-HHHHHHHHHHHHHTS-SEEESSSSPP-TT-EEEEPP-

Radius of gyration: 13.38 Å; chains: 1; bounding box: 30×37×36 Å